Protein AF-A0A353HZ11-F1 (afdb_monomer_lite)

Sequence (88 aa):
MLAGCGKDKPAAPAVAGGDPKQGQRLMAQYQCAACHEIPEVPGAHGNAGPPLVAFGHKSYIAGGIPNVPDNLIRWLDNPQAMKPGTLM

Foldseek 3Di:
DPPDDDPPPDDLDDDVPDDVVVVLVVCVVVVVLQQEQDPVHPNSPHPVDYHCVVVSPDQDDPVDHGPDPVRVVVCVVDVCVVPNPDPD

Structure (mmCIF, N/CA/C/O backbone):
data_AF-A0A353HZ11-F1
#
_entry.id   AF-A0A353HZ11-F1
#
loop_
_atom_site.group_PDB
_atom_site.id
_atom_site.type_symbol
_atom_site.label_atom_id
_atom_site.label_alt_id
_atom_site.label_comp_id
_atom_site.label_asym_id
_atom_site.label_entity_id
_atom_site.label_seq_id
_atom_site.pdbx_PDB_ins_code
_atom_site.Cartn_x
_atom_site.Cartn_y
_atom_site.Cartn_z
_atom_site.occupancy
_atom_site.B_iso_or_equiv
_atom_site.auth_seq_id
_atom_site.auth_comp_id
_atom_site.auth_asym_id
_atom_site.auth_atom_id
_atom_site.pdbx_PDB_model_num
ATOM 1 N N . MET A 1 1 ? 35.832 9.466 -21.559 1.00 39.03 1 MET A N 1
ATOM 2 C CA . MET A 1 1 ? 34.453 9.125 -21.969 1.00 39.03 1 MET A CA 1
ATOM 3 C C . MET A 1 1 ? 33.629 8.924 -20.705 1.00 39.03 1 MET A C 1
ATOM 5 O O . MET A 1 1 ? 33.831 7.935 -20.019 1.00 39.03 1 MET A O 1
ATOM 9 N N . LEU A 1 2 ? 32.792 9.898 -20.342 1.00 49.19 2 LEU A N 1
ATOM 10 C CA . LEU A 1 2 ? 31.853 9.793 -19.220 1.00 49.19 2 LEU A CA 1
ATOM 11 C C . LEU A 1 2 ? 30.582 9.115 -19.747 1.00 49.19 2 LEU A C 1
ATOM 13 O O . LEU A 1 2 ? 29.755 9.767 -20.380 1.00 49.19 2 LEU A O 1
ATOM 17 N N . ALA A 1 3 ? 30.466 7.800 -19.563 1.00 55.84 3 ALA A N 1
ATOM 18 C CA . ALA A 1 3 ? 29.250 7.062 -19.888 1.00 55.84 3 ALA A CA 1
ATOM 19 C C . ALA A 1 3 ? 28.172 7.416 -18.852 1.00 55.84 3 ALA A C 1
ATOM 21 O O . ALA A 1 3 ? 28.198 6.939 -17.720 1.00 55.84 3 ALA A O 1
ATOM 22 N N . GLY A 1 4 ? 27.271 8.325 -19.230 1.00 56.78 4 GLY A N 1
ATOM 23 C CA . GLY A 1 4 ? 26.092 8.672 -18.446 1.00 56.78 4 GLY A CA 1
ATOM 24 C C . GLY A 1 4 ? 25.131 7.490 -18.365 1.00 56.78 4 GLY A C 1
ATOM 25 O O . GLY A 1 4 ? 24.909 6.795 -19.356 1.00 56.78 4 GLY A O 1
ATOM 26 N N . CYS A 1 5 ? 24.580 7.271 -17.173 1.00 67.94 5 CYS A N 1
ATOM 27 C CA . CYS A 1 5 ? 23.597 6.236 -16.887 1.00 67.94 5 CYS A CA 1
ATOM 28 C C . CYS A 1 5 ? 22.470 6.237 -17.931 1.00 67.94 5 CYS A C 1
ATOM 30 O O . CYS A 1 5 ? 21.779 7.244 -18.116 1.00 67.94 5 CYS A O 1
ATOM 32 N N . GLY A 1 6 ? 22.294 5.097 -18.603 1.00 55.62 6 GLY A N 1
ATOM 33 C CA . GLY A 1 6 ? 21.140 4.831 -19.450 1.00 55.62 6 GLY A CA 1
ATOM 34 C C . GLY A 1 6 ? 19.846 5.003 -18.658 1.00 55.62 6 GLY A C 1
ATOM 35 O O . GLY A 1 6 ? 19.785 4.728 -17.461 1.00 55.62 6 GLY A O 1
ATOM 36 N N . LYS A 1 7 ? 18.801 5.486 -19.332 1.00 58.00 7 LYS A N 1
ATOM 37 C CA . LYS A 1 7 ? 17.454 5.719 -18.783 1.00 58.00 7 LYS A CA 1
ATOM 38 C C . LYS A 1 7 ? 16.686 4.410 -18.563 1.00 58.00 7 LYS A C 1
ATOM 40 O O . LYS A 1 7 ? 15.467 4.371 -18.727 1.00 58.00 7 LYS A O 1
ATOM 45 N N . ASP A 1 8 ? 17.385 3.351 -18.186 1.00 57.28 8 ASP A N 1
ATOM 46 C CA . ASP A 1 8 ? 16.785 2.074 -17.848 1.00 57.28 8 ASP A CA 1
ATOM 47 C C . ASP A 1 8 ? 16.251 2.211 -16.430 1.00 57.28 8 ASP A C 1
ATOM 49 O O . ASP A 1 8 ? 16.938 1.945 -15.445 1.00 57.28 8 ASP A O 1
ATOM 53 N N . LYS A 1 9 ? 15.025 2.730 -16.313 1.00 53.22 9 LYS A N 1
ATOM 54 C CA . LYS A 1 9 ? 14.293 2.702 -15.050 1.00 53.22 9 LYS A CA 1
ATOM 55 C C . LYS A 1 9 ? 14.209 1.221 -14.661 1.00 53.22 9 LYS A C 1
ATOM 57 O O . LYS A 1 9 ? 13.574 0.473 -15.408 1.00 53.22 9 LYS A O 1
ATOM 62 N N . PRO A 1 10 ? 14.856 0.770 -13.569 1.00 53.28 10 PRO A N 1
ATOM 63 C CA . PRO A 1 10 ? 14.837 -0.638 -13.216 1.00 53.28 10 PRO A CA 1
ATOM 64 C C . PRO A 1 10 ? 13.380 -1.065 -13.089 1.00 53.28 10 PRO A C 1
ATOM 66 O O . PRO A 1 10 ? 12.604 -0.402 -12.391 1.00 53.28 10 PRO A O 1
ATOM 69 N N . ALA A 1 11 ? 12.997 -2.121 -13.808 1.00 57.38 11 ALA A N 1
ATOM 70 C CA . ALA A 1 11 ? 11.688 -2.721 -13.627 1.00 57.38 11 ALA A CA 1
ATOM 71 C C . ALA A 1 11 ? 11.523 -3.039 -12.136 1.00 57.38 11 ALA A C 1
ATOM 73 O O . ALA A 1 11 ? 12.464 -3.518 -11.496 1.00 57.38 11 ALA A O 1
ATOM 74 N N . ALA A 1 12 ? 10.351 -2.728 -11.574 1.00 61.16 12 ALA A N 1
ATOM 75 C CA . ALA A 1 12 ? 10.050 -3.135 -10.210 1.00 61.16 12 ALA A CA 1
ATOM 76 C C . ALA A 1 12 ? 10.300 -4.650 -10.096 1.00 61.16 12 ALA A C 1
ATOM 78 O O . ALA A 1 12 ? 9.952 -5.382 -11.031 1.00 61.16 12 ALA A O 1
ATOM 79 N N . PRO A 1 13 ? 10.939 -5.123 -9.014 1.00 64.69 13 PRO A N 1
ATOM 80 C CA . PRO A 1 13 ? 11.264 -6.533 -8.876 1.00 64.69 13 PRO A CA 1
ATOM 81 C C . PRO A 1 13 ? 9.992 -7.370 -9.039 1.00 64.69 13 PRO A C 1
ATOM 83 O O . PRO A 1 13 ? 8.991 -7.141 -8.359 1.00 64.69 13 PRO A O 1
ATOM 86 N N . ALA A 1 14 ? 10.021 -8.314 -9.981 1.00 70.94 14 ALA A N 1
ATOM 87 C CA . ALA A 1 14 ? 8.908 -9.221 -10.196 1.00 70.94 14 ALA A CA 1
ATOM 88 C C . ALA A 1 14 ? 8.757 -10.116 -8.959 1.00 70.94 14 ALA A C 1
ATOM 90 O O . ALA A 1 14 ? 9.690 -10.820 -8.573 1.00 70.94 14 ALA A O 1
ATOM 91 N N . VAL A 1 15 ? 7.582 -10.080 -8.332 1.00 83.06 15 VAL A N 1
ATOM 92 C CA . VAL A 1 15 ? 7.246 -10.976 -7.222 1.00 83.06 15 VAL A CA 1
ATOM 93 C C . VAL A 1 15 ? 6.787 -12.301 -7.817 1.00 83.06 15 VAL A C 1
ATOM 95 O O . VAL A 1 15 ? 5.847 -12.329 -8.613 1.00 83.06 15 VAL A O 1
ATOM 98 N N . ALA A 1 16 ? 7.457 -13.399 -7.463 1.00 84.81 16 ALA A N 1
ATOM 99 C CA . ALA A 1 16 ? 7.108 -14.725 -7.964 1.00 84.81 16 ALA A CA 1
ATOM 100 C C . ALA A 1 16 ? 5.639 -15.056 -7.643 1.00 84.81 16 ALA A C 1
ATOM 102 O O . ALA A 1 16 ? 5.206 -14.942 -6.500 1.00 84.81 16 ALA A O 1
ATOM 103 N N . GLY A 1 17 ? 4.869 -15.440 -8.666 1.00 85.50 17 GLY A N 1
ATOM 104 C CA . GLY A 1 17 ? 3.437 -15.734 -8.533 1.00 85.50 17 GLY A CA 1
ATOM 105 C C . GLY A 1 17 ? 2.515 -14.509 -8.468 1.00 85.50 17 GLY A C 1
ATOM 106 O O . GLY A 1 17 ? 1.305 -14.683 -8.356 1.00 85.50 17 GLY A O 1
ATOM 107 N N . GLY A 1 18 ? 3.043 -13.284 -8.557 1.00 87.88 18 GLY A N 1
ATOM 108 C CA . GLY A 1 18 ? 2.232 -12.067 -8.606 1.00 87.88 18 GLY A CA 1
ATOM 109 C C . GLY A 1 18 ? 1.716 -11.740 -10.013 1.00 87.88 18 GLY A C 1
ATOM 110 O O . GLY A 1 18 ? 2.471 -11.788 -10.982 1.00 87.88 18 GLY A O 1
ATOM 111 N N . ASP A 1 19 ? 0.447 -11.329 -10.114 1.00 92.06 19 ASP A N 1
ATOM 112 C CA . ASP A 1 19 ? -0.145 -10.723 -11.318 1.00 92.06 19 ASP A CA 1
ATOM 113 C C . ASP A 1 19 ? -0.534 -9.257 -11.030 1.00 92.06 19 ASP A C 1
ATOM 115 O O . ASP A 1 19 ? -1.502 -9.008 -10.301 1.00 92.06 19 ASP A O 1
ATOM 119 N N . PRO A 1 20 ? 0.168 -8.263 -11.613 1.00 88.62 20 PRO A N 1
ATOM 120 C CA . PRO A 1 20 ? -0.166 -6.848 -11.446 1.00 88.62 20 PRO A CA 1
ATOM 121 C C . PRO A 1 20 ? -1.603 -6.493 -11.851 1.00 88.62 20 PRO A C 1
ATOM 123 O O . PRO A 1 20 ? -2.235 -5.666 -11.192 1.00 88.62 20 PRO A O 1
ATOM 126 N N . LYS A 1 21 ? -2.163 -7.140 -12.886 1.00 90.81 21 LYS A N 1
ATOM 127 C CA . LYS A 1 21 ? -3.544 -6.877 -13.327 1.00 90.81 21 LYS A CA 1
ATOM 128 C C . LYS A 1 21 ? -4.550 -7.387 -12.304 1.00 90.81 21 LYS A C 1
ATOM 130 O O . LYS A 1 21 ? -5.575 -6.746 -12.074 1.00 90.81 21 LYS A O 1
ATOM 135 N N . GLN A 1 22 ? -4.286 -8.546 -11.703 1.00 92.62 22 GLN A N 1
ATOM 136 C CA . GLN A 1 22 ? -5.078 -9.039 -10.579 1.00 92.62 22 GLN A CA 1
ATOM 137 C C . GLN A 1 22 ? -4.961 -8.101 -9.379 1.00 92.62 22 GLN A C 1
ATOM 139 O O . GLN A 1 22 ? -5.989 -7.727 -8.820 1.00 92.62 22 GLN A O 1
ATOM 144 N N . GLY A 1 23 ? -3.746 -7.660 -9.040 1.00 90.75 23 GLY A N 1
ATOM 145 C CA . GLY A 1 23 ? -3.506 -6.686 -7.976 1.00 90.75 23 GLY A CA 1
ATOM 146 C C . GLY A 1 23 ? -4.33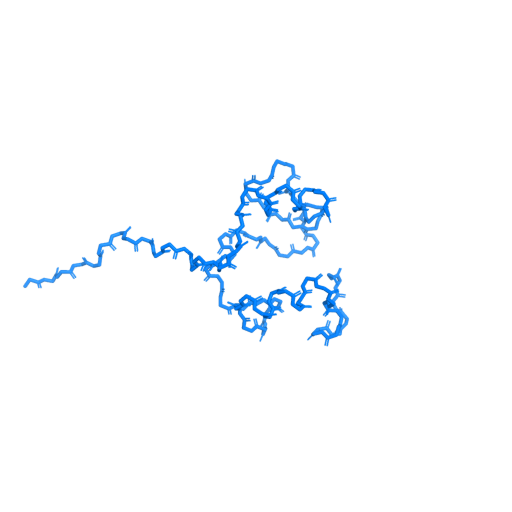6 -5.412 -8.149 1.00 90.75 23 GLY A C 1
ATOM 147 O O . GLY A 1 23 ? -5.052 -5.026 -7.230 1.00 90.75 23 GLY A O 1
ATOM 148 N N . GLN A 1 24 ? -4.337 -4.815 -9.344 1.00 89.56 24 GLN A N 1
ATOM 149 C CA . GLN A 1 24 ? -5.138 -3.623 -9.654 1.00 89.56 24 GLN A CA 1
ATOM 150 C C . GLN A 1 24 ? -6.646 -3.846 -9.426 1.00 89.56 24 GLN A C 1
ATOM 152 O O . GLN A 1 24 ? -7.318 -2.985 -8.858 1.00 89.56 24 GLN A O 1
ATOM 157 N N . ARG A 1 25 ? -7.186 -5.014 -9.813 1.00 91.06 25 ARG A N 1
ATOM 158 C CA . ARG A 1 25 ? -8.598 -5.362 -9.553 1.00 91.06 25 ARG A CA 1
ATOM 159 C C . ARG A 1 25 ? -8.886 -5.506 -8.060 1.00 91.06 25 ARG A C 1
ATOM 161 O O . ARG A 1 25 ? -9.901 -4.999 -7.589 1.00 91.06 25 ARG A O 1
ATOM 168 N N . LEU A 1 26 ? -7.994 -6.162 -7.319 1.00 92.25 26 LEU A N 1
ATOM 169 C CA . LEU A 1 26 ? -8.136 -6.331 -5.872 1.00 92.25 26 LEU A CA 1
ATOM 170 C C . LEU A 1 26 ? -8.067 -4.987 -5.138 1.00 92.25 26 LEU A C 1
ATOM 172 O O . LEU A 1 26 ? -8.836 -4.781 -4.207 1.00 92.25 26 LEU A O 1
ATOM 176 N N . MET A 1 27 ? -7.228 -4.046 -5.586 1.00 91.81 27 MET A N 1
ATOM 177 C CA . MET A 1 27 ? -7.176 -2.699 -5.003 1.00 91.81 27 MET A CA 1
ATOM 178 C C . MET A 1 27 ? -8.514 -1.962 -5.114 1.00 91.81 27 MET A C 1
ATOM 180 O O . MET A 1 27 ? -8.922 -1.272 -4.180 1.00 91.81 27 MET A O 1
ATOM 184 N N . ALA A 1 28 ? -9.213 -2.123 -6.241 1.00 87.06 28 ALA A N 1
ATOM 185 C CA . ALA A 1 28 ? -10.559 -1.588 -6.407 1.00 87.06 28 ALA A CA 1
ATOM 186 C C . ALA A 1 28 ? -11.576 -2.337 -5.530 1.00 87.06 28 ALA A C 1
ATOM 188 O O . ALA A 1 28 ? -12.391 -1.703 -4.868 1.00 87.06 28 ALA A O 1
ATOM 189 N N . GLN A 1 29 ? -11.510 -3.671 -5.478 1.00 91.56 29 GLN A N 1
ATOM 190 C CA . GLN A 1 29 ? -12.428 -4.498 -4.686 1.00 91.56 29 GLN A CA 1
ATOM 191 C C . GLN A 1 29 ? -12.341 -4.192 -3.183 1.00 91.56 29 GLN A C 1
ATOM 193 O O . GLN A 1 29 ? -13.370 -3.981 -2.542 1.00 91.56 29 GLN A O 1
ATOM 198 N N . TYR A 1 30 ? -11.126 -4.117 -2.639 1.00 92.81 30 TYR A N 1
ATOM 199 C CA . TYR A 1 30 ? -10.861 -3.837 -1.223 1.00 92.81 30 TYR A CA 1
ATOM 200 C C . TYR A 1 30 ? -10.839 -2.342 -0.883 1.00 92.81 30 TYR A C 1
ATOM 202 O O . TYR A 1 30 ? -10.443 -1.969 0.216 1.00 92.81 30 TYR A O 1
ATOM 210 N N . GLN A 1 31 ? -11.280 -1.478 -1.804 1.00 92.12 31 GLN A N 1
ATOM 211 C CA . GLN A 1 31 ? -11.440 -0.041 -1.568 1.00 92.12 31 GLN A CA 1
ATOM 212 C C . GLN A 1 31 ? -10.144 0.680 -1.161 1.00 92.12 31 GLN A C 1
ATOM 214 O O . GLN A 1 31 ? -10.185 1.701 -0.478 1.00 92.12 31 GLN A O 1
ATOM 219 N N . CYS A 1 32 ? -8.978 0.218 -1.627 1.00 94.31 32 CYS A N 1
ATOM 220 C CA . CYS A 1 32 ? -7.698 0.886 -1.352 1.00 94.31 32 CYS A CA 1
ATOM 221 C C . CYS A 1 32 ? -7.710 2.351 -1.835 1.00 94.31 32 CYS A C 1
ATOM 223 O O . CYS A 1 32 ? -7.146 3.239 -1.198 1.00 94.31 32 CYS A O 1
ATOM 225 N N . ALA A 1 33 ? -8.421 2.590 -2.941 1.00 91.50 33 ALA A N 1
ATOM 226 C CA . ALA A 1 33 ? -8.667 3.886 -3.564 1.00 91.50 33 ALA A CA 1
ATOM 227 C C . ALA A 1 33 ? -9.438 4.891 -2.680 1.00 91.50 33 ALA A C 1
ATOM 229 O O . ALA A 1 33 ? -9.342 6.096 -2.911 1.00 91.50 33 ALA A O 1
ATOM 230 N N . ALA A 1 34 ? -10.190 4.419 -1.676 1.00 93.44 34 ALA A N 1
ATOM 231 C CA . ALA A 1 34 ? -10.948 5.290 -0.776 1.00 93.44 34 ALA A CA 1
ATOM 232 C C . ALA A 1 34 ? -10.028 6.089 0.159 1.00 93.44 34 ALA A C 1
ATOM 234 O O . ALA A 1 34 ? -10.324 7.233 0.499 1.00 93.44 34 ALA A O 1
ATOM 235 N N . CYS A 1 35 ? -8.890 5.504 0.540 1.00 96.12 35 CYS A N 1
ATOM 236 C CA . CYS A 1 35 ? -7.923 6.136 1.435 1.00 96.12 35 CYS A CA 1
ATOM 237 C C . CYS A 1 35 ? -6.683 6.652 0.705 1.00 96.12 35 CYS A C 1
ATOM 239 O O . CYS A 1 35 ? -6.099 7.632 1.160 1.00 96.12 35 CYS A O 1
ATOM 241 N N . HIS A 1 36 ? -6.289 6.023 -0.404 1.00 96.75 36 HIS A N 1
ATOM 242 C CA . HIS A 1 36 ? -5.055 6.333 -1.120 1.00 96.75 36 HIS A CA 1
ATOM 243 C C . HIS A 1 36 ? -5.297 6.830 -2.545 1.00 96.75 36 HIS A C 1
ATOM 245 O O . HIS A 1 36 ? -6.143 6.309 -3.272 1.00 96.75 36 HIS A O 1
ATOM 251 N N . GLU A 1 37 ? -4.446 7.754 -2.986 1.00 95.12 37 GLU A N 1
ATOM 252 C CA . GLU A 1 37 ? -4.288 8.081 -4.397 1.00 95.12 37 GLU A CA 1
ATOM 253 C C . GLU A 1 37 ? -3.482 6.984 -5.106 1.00 95.12 37 GLU A C 1
ATOM 255 O O . GLU A 1 37 ? -2.369 6.637 -4.680 1.00 95.12 37 GLU A O 1
ATOM 260 N N . ILE A 1 38 ? -4.035 6.440 -6.194 1.00 92.50 38 ILE A N 1
ATOM 261 C CA . ILE A 1 38 ? -3.431 5.349 -6.971 1.00 92.50 38 ILE A CA 1
ATOM 262 C C . ILE A 1 38 ? -3.580 5.673 -8.468 1.00 92.50 38 ILE A C 1
ATOM 264 O O . ILE A 1 38 ? -4.654 5.457 -9.023 1.00 92.50 38 ILE A O 1
ATOM 268 N N . PRO A 1 39 ? -2.526 6.154 -9.156 1.00 85.75 39 PRO A N 1
ATOM 269 C CA . PRO A 1 39 ? -2.642 6.704 -10.515 1.00 85.75 39 PRO A CA 1
ATOM 270 C C . PRO A 1 39 ? -3.270 5.779 -11.564 1.00 85.75 39 PRO A C 1
ATOM 272 O O . PRO A 1 39 ? -3.886 6.248 -12.514 1.00 85.75 39 PRO A O 1
ATOM 275 N N . GLU A 1 40 ? -3.101 4.466 -11.411 1.00 80.62 40 GLU A N 1
ATOM 276 C CA . GLU A 1 40 ? -3.579 3.465 -12.372 1.00 80.62 40 GLU A CA 1
ATOM 277 C C . GLU A 1 40 ? -4.976 2.920 -12.024 1.00 80.62 40 GLU A C 1
ATOM 279 O O . GLU A 1 40 ? -5.537 2.130 -12.782 1.00 80.62 40 GLU A O 1
ATOM 284 N N . VAL A 1 41 ? -5.564 3.322 -10.892 1.00 81.69 41 VAL A N 1
ATOM 285 C CA . VAL A 1 41 ? -6.897 2.877 -10.463 1.00 81.69 41 VAL A CA 1
ATOM 286 C C . VAL A 1 41 ? -7.900 4.022 -10.663 1.00 81.69 41 VAL A C 1
ATOM 288 O O . VAL A 1 41 ? -7.761 5.072 -10.034 1.00 81.69 41 VAL A O 1
ATOM 291 N N . PRO A 1 42 ? -8.929 3.853 -11.517 1.00 78.62 42 PRO A N 1
ATOM 292 C CA . PRO A 1 42 ? -9.941 4.885 -11.732 1.00 78.62 42 PRO A CA 1
ATOM 293 C C . PRO A 1 42 ? -10.635 5.302 -10.428 1.00 78.62 42 PRO A C 1
ATOM 295 O O . PRO A 1 42 ? -11.069 4.451 -9.655 1.00 78.62 42 PRO A O 1
ATOM 298 N N . GLY A 1 43 ? -10.756 6.612 -10.196 1.00 80.25 43 GLY A N 1
ATOM 299 C CA . GLY A 1 43 ? -11.417 7.171 -9.011 1.00 80.25 43 GLY A CA 1
ATOM 300 C C . GLY A 1 43 ? -10.597 7.115 -7.716 1.00 80.25 43 GLY A C 1
ATOM 301 O O . GLY A 1 43 ? -11.104 7.510 -6.668 1.00 80.25 43 GLY A O 1
ATOM 302 N N . ALA A 1 44 ? -9.341 6.658 -7.761 1.00 83.56 44 ALA A N 1
ATOM 303 C CA . ALA A 1 44 ? -8.463 6.608 -6.596 1.00 83.56 44 ALA A CA 1
ATOM 304 C C . ALA A 1 44 ? -7.860 7.978 -6.277 1.00 83.56 44 ALA A C 1
ATOM 306 O O . ALA A 1 44 ? -6.731 8.286 -6.662 1.00 83.56 44 ALA A O 1
ATOM 307 N N . HIS A 1 45 ? -8.631 8.789 -5.555 1.00 87.12 45 HIS A N 1
ATOM 308 C CA . HIS A 1 45 ? -8.251 10.128 -5.094 1.00 87.12 45 HIS A CA 1
ATOM 309 C C . HIS A 1 45 ? -8.291 10.254 -3.562 1.00 87.12 45 HI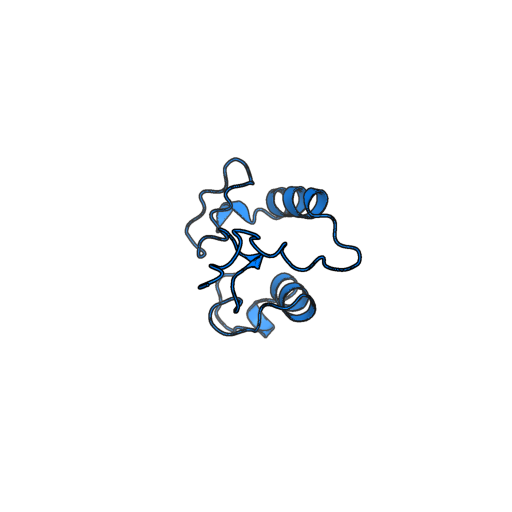S A C 1
ATOM 311 O O . HIS A 1 45 ? -8.386 11.361 -3.033 1.00 87.12 45 HIS A O 1
ATOM 317 N N . GLY A 1 46 ? -8.258 9.127 -2.842 1.00 91.19 46 GLY A N 1
ATOM 318 C CA . GLY A 1 46 ? -8.225 9.125 -1.384 1.00 91.19 46 GLY A CA 1
ATOM 319 C C . GLY A 1 46 ? -6.981 9.829 -0.836 1.00 91.19 46 GLY A C 1
ATOM 320 O O . GLY A 1 46 ? -5.887 9.711 -1.387 1.00 91.19 46 GLY A O 1
ATOM 321 N N . ASN A 1 47 ? -7.148 10.563 0.263 1.00 93.81 47 ASN A N 1
ATOM 322 C CA . ASN A 1 47 ? -6.080 11.341 0.900 1.00 93.81 47 ASN A CA 1
ATOM 323 C C . ASN A 1 47 ? -5.957 11.101 2.415 1.00 93.81 47 ASN A C 1
ATOM 325 O O . ASN A 1 47 ? -5.160 11.765 3.077 1.00 93.81 47 ASN A O 1
ATOM 329 N N . ALA A 1 48 ? -6.729 10.161 2.969 1.00 94.69 48 ALA A N 1
ATOM 330 C CA . ALA A 1 48 ? -6.592 9.745 4.363 1.00 94.69 48 ALA A CA 1
ATOM 331 C C . ALA A 1 48 ? -5.252 9.022 4.601 1.00 94.69 48 ALA A C 1
ATOM 333 O O . ALA A 1 48 ? -4.651 9.138 5.669 1.00 94.69 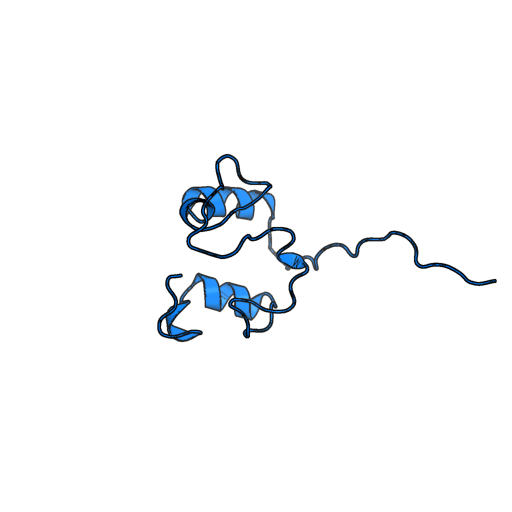48 ALA A O 1
ATOM 334 N N . GLY A 1 49 ? -4.774 8.294 3.588 1.00 93.62 49 GLY A N 1
ATOM 335 C CA . GLY A 1 49 ? -3.446 7.704 3.520 1.00 93.62 49 GLY A CA 1
ATOM 336 C C . GLY A 1 49 ? -2.536 8.435 2.520 1.00 93.62 49 GLY A C 1
ATOM 337 O O . GLY A 1 49 ? -3.006 9.197 1.675 1.00 93.62 49 GLY A O 1
ATOM 338 N N . PRO A 1 5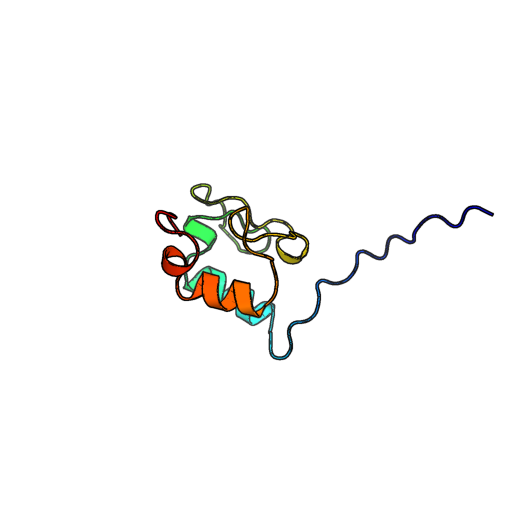0 ? -1.212 8.204 2.578 1.00 93.69 50 PRO A N 1
ATOM 339 C CA . PRO A 1 50 ? -0.270 8.796 1.630 1.00 93.69 50 PRO A CA 1
ATOM 340 C C . PRO A 1 50 ? -0.469 8.251 0.203 1.00 93.69 50 PRO A C 1
ATOM 342 O O . PRO A 1 50 ? -0.871 7.098 0.041 1.00 93.69 50 PRO A O 1
ATOM 345 N N . PRO A 1 51 ? -0.106 9.009 -0.844 1.00 94.50 51 PRO A N 1
ATOM 346 C CA . PRO A 1 51 ? -0.217 8.546 -2.225 1.00 94.50 51 PRO A CA 1
ATOM 347 C C . PRO A 1 51 ? 0.679 7.326 -2.502 1.00 94.50 51 PRO A C 1
ATOM 349 O O . PRO A 1 51 ? 1.847 7.276 -2.089 1.00 94.50 51 PRO A O 1
ATOM 352 N N . LEU A 1 52 ? 0.158 6.362 -3.267 1.00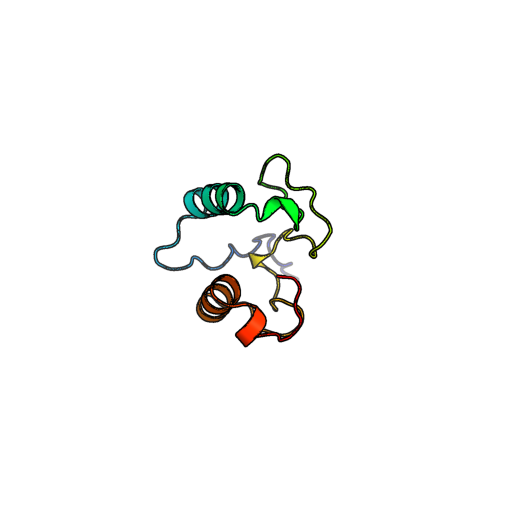 94.12 52 LEU A N 1
ATOM 353 C CA . LEU A 1 52 ? 0.870 5.138 -3.670 1.00 94.12 52 LEU A CA 1
ATOM 354 C C . LEU A 1 52 ? 1.573 5.270 -5.031 1.00 94.12 52 LEU A C 1
ATOM 356 O O . LEU A 1 52 ? 1.996 4.282 -5.634 1.00 94.12 52 LEU A O 1
ATOM 360 N N . VAL A 1 53 ? 1.758 6.503 -5.506 1.00 91.56 53 VAL A N 1
ATOM 361 C CA . VAL A 1 53 ? 2.518 6.808 -6.723 1.00 91.56 53 VAL A CA 1
ATOM 362 C C . VAL A 1 53 ? 3.901 6.162 -6.639 1.00 91.56 53 VAL A C 1
ATOM 364 O O . VAL A 1 53 ? 4.641 6.372 -5.671 1.00 91.56 53 VAL A O 1
ATOM 367 N N . ALA A 1 54 ? 4.244 5.375 -7.665 1.00 89.69 54 ALA A N 1
ATOM 368 C CA . ALA A 1 54 ? 5.532 4.694 -7.772 1.00 89.69 54 ALA A CA 1
ATOM 369 C C . ALA A 1 54 ? 5.887 3.852 -6.524 1.00 89.69 54 ALA A C 1
ATOM 371 O O . ALA A 1 54 ? 7.062 3.743 -6.172 1.00 89.69 54 ALA A O 1
ATOM 372 N N . PHE A 1 55 ? 4.890 3.260 -5.846 1.00 91.94 55 PHE A N 1
ATOM 373 C CA . PHE A 1 55 ? 5.079 2.535 -4.582 1.00 91.94 55 PHE A CA 1
ATOM 374 C C . PHE A 1 55 ? 6.162 1.450 -4.647 1.00 91.94 55 PHE A C 1
ATOM 376 O O . PHE A 1 55 ? 6.956 1.336 -3.718 1.00 91.94 55 PHE A O 1
ATOM 383 N N . GLY A 1 56 ? 6.267 0.722 -5.765 1.00 89.62 56 GLY A N 1
ATOM 384 C CA . GLY A 1 56 ? 7.305 -0.299 -5.967 1.00 89.62 56 GLY A CA 1
ATOM 385 C C . GLY A 1 56 ? 8.749 0.226 -5.918 1.00 89.62 56 GLY A C 1
ATOM 386 O O . GLY A 1 56 ? 9.673 -0.566 -5.787 1.00 89.62 56 GLY A O 1
ATOM 387 N N . HIS A 1 57 ? 8.958 1.545 -5.992 1.00 89.88 57 HIS A N 1
ATOM 388 C CA . HIS A 1 57 ? 10.269 2.184 -5.843 1.00 89.88 57 HIS A CA 1
ATOM 389 C C . HIS A 1 57 ? 10.518 2.750 -4.435 1.00 89.88 57 HIS A C 1
ATOM 391 O O . HIS A 1 57 ? 11.607 3.254 -4.163 1.00 89.88 57 HIS A O 1
ATOM 397 N N . LYS A 1 58 ? 9.527 2.719 -3.535 1.00 92.12 58 LYS A N 1
ATOM 398 C CA . LYS A 1 58 ? 9.693 3.192 -2.155 1.00 92.12 58 LYS A CA 1
ATOM 399 C C . LYS A 1 58 ? 10.441 2.137 -1.345 1.00 92.12 58 LYS A C 1
ATOM 401 O O . LYS A 1 58 ? 10.089 0.966 -1.401 1.00 92.12 58 LYS A O 1
ATOM 406 N N . SER A 1 59 ? 11.410 2.558 -0.537 1.00 94.50 59 SER A N 1
ATOM 407 C CA . SER A 1 59 ? 12.185 1.644 0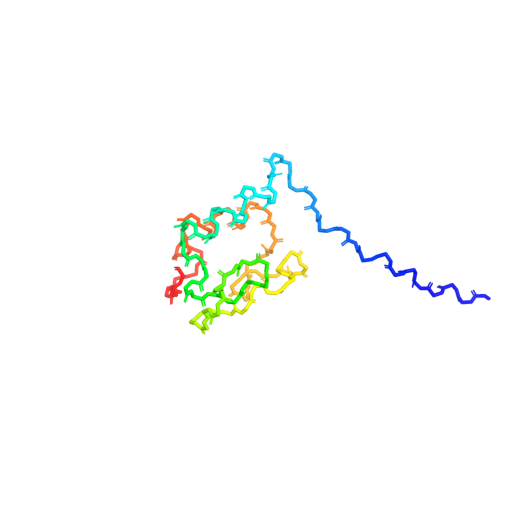.316 1.00 94.50 59 SER A CA 1
ATOM 408 C C . SER A 1 59 ? 11.434 1.186 1.566 1.00 94.50 59 SER A C 1
ATOM 410 O O . SER A 1 59 ? 11.764 0.142 2.122 1.00 94.50 59 SER A O 1
ATOM 412 N N . TYR A 1 60 ? 10.436 1.956 2.015 1.00 96.19 60 TYR A N 1
ATOM 413 C CA . TYR A 1 60 ? 9.718 1.697 3.261 1.00 96.19 60 TYR A CA 1
ATOM 414 C C . TYR A 1 60 ? 8.200 1.793 3.103 1.00 96.19 60 TYR A C 1
ATOM 416 O O . TYR A 1 60 ? 7.672 2.685 2.438 1.00 96.19 60 TYR A O 1
ATOM 424 N N . ILE A 1 61 ? 7.517 0.896 3.802 1.00 96.94 61 ILE A N 1
ATOM 425 C CA . ILE A 1 61 ? 6.084 0.855 4.058 1.00 96.94 61 ILE A CA 1
ATOM 426 C C . ILE A 1 61 ? 5.826 1.586 5.379 1.00 96.94 61 ILE A C 1
ATOM 428 O O . ILE A 1 61 ? 6.606 1.484 6.332 1.00 96.94 61 ILE A O 1
ATOM 432 N N . ALA A 1 62 ? 4.747 2.369 5.424 1.00 94.62 62 ALA A N 1
ATOM 433 C CA . ALA A 1 62 ? 4.282 3.091 6.614 1.00 94.62 62 ALA A CA 1
ATOM 434 C C . ALA A 1 62 ? 5.344 3.959 7.335 1.00 94.62 62 ALA A C 1
ATOM 436 O O . ALA A 1 62 ? 5.176 4.291 8.513 1.00 94.62 62 ALA A O 1
ATOM 437 N N . GLY A 1 63 ? 6.408 4.353 6.624 1.00 93.50 63 GLY A N 1
ATOM 438 C CA . GLY A 1 63 ? 7.491 5.207 7.117 1.00 93.50 63 GLY A CA 1
ATOM 439 C C . GLY A 1 63 ? 8.639 4.490 7.836 1.00 93.50 63 GLY A C 1
ATOM 440 O O . GLY A 1 63 ? 9.559 5.174 8.270 1.00 93.50 63 GLY A O 1
ATOM 441 N N . GLY A 1 64 ? 8.627 3.157 7.958 1.00 95.50 64 GLY A N 1
ATOM 442 C CA . GLY A 1 64 ? 9.700 2.456 8.686 1.00 95.50 64 GLY A CA 1
ATOM 443 C C . GLY A 1 64 ? 9.822 0.945 8.481 1.00 95.50 64 GLY A C 1
ATOM 444 O O . GLY A 1 64 ? 10.815 0.362 8.902 1.00 95.50 64 GLY A O 1
ATOM 445 N N . ILE A 1 65 ? 8.864 0.294 7.821 1.00 97.31 65 ILE A N 1
ATOM 446 C CA . ILE A 1 65 ? 8.912 -1.151 7.556 1.00 97.31 65 ILE A CA 1
ATOM 447 C C . ILE A 1 65 ? 9.585 -1.365 6.194 1.00 97.31 65 ILE A C 1
ATOM 449 O O . ILE A 1 65 ? 9.112 -0.780 5.226 1.00 97.31 65 ILE A O 1
ATOM 453 N N . PRO A 1 66 ? 10.653 -2.169 6.047 1.00 96.88 66 PRO A N 1
ATOM 454 C CA . PRO A 1 66 ? 11.282 -2.388 4.741 1.00 96.88 66 PRO A CA 1
ATOM 455 C C . PRO A 1 66 ? 10.285 -2.893 3.688 1.00 96.88 66 PRO A C 1
ATOM 457 O O . PRO A 1 66 ? 9.550 -3.850 3.948 1.00 96.88 66 PRO A O 1
ATOM 460 N N . ASN A 1 67 ? 10.267 -2.266 2.508 1.00 94.94 67 ASN A N 1
ATOM 461 C CA . ASN A 1 67 ? 9.352 -2.604 1.416 1.00 94.94 67 ASN A CA 1
ATOM 462 C C . ASN A 1 67 ? 9.856 -3.812 0.619 1.00 94.94 67 ASN A C 1
ATOM 464 O O . ASN A 1 67 ? 10.450 -3.685 -0.450 1.00 94.94 67 ASN A O 1
ATOM 468 N N . VAL A 1 68 ? 9.631 -4.991 1.186 1.00 93.12 68 VAL A N 1
ATOM 469 C CA . VAL A 1 68 ? 9.886 -6.295 0.566 1.00 93.12 68 VAL A CA 1
ATOM 470 C C . VAL A 1 68 ? 8.591 -7.114 0.562 1.00 93.12 68 VAL A C 1
ATOM 472 O O . VAL A 1 68 ? 7.737 -6.865 1.420 1.00 93.12 68 VAL A O 1
ATOM 475 N N . PRO A 1 69 ? 8.420 -8.086 -0.357 1.00 92.38 69 PRO A N 1
ATOM 476 C CA . PRO A 1 69 ? 7.148 -8.794 -0.536 1.00 92.38 69 PRO A CA 1
ATOM 477 C C . PRO A 1 69 ? 6.564 -9.376 0.756 1.00 92.38 69 PRO A C 1
ATOM 479 O O . PRO A 1 69 ? 5.407 -9.112 1.067 1.00 92.38 69 PRO A O 1
ATOM 482 N N . ASP A 1 70 ? 7.373 -10.068 1.560 1.00 94.56 70 ASP A N 1
ATOM 483 C CA . ASP A 1 70 ? 6.921 -10.686 2.815 1.00 94.56 70 ASP A CA 1
ATOM 484 C C . ASP A 1 70 ? 6.376 -9.663 3.820 1.00 94.56 70 ASP A C 1
ATOM 486 O O . ASP A 1 70 ? 5.361 -9.900 4.476 1.00 94.56 70 ASP A O 1
ATOM 490 N N . ASN A 1 71 ? 7.025 -8.502 3.927 1.00 97.06 71 ASN A N 1
ATOM 491 C CA . ASN A 1 71 ? 6.572 -7.433 4.812 1.00 97.06 71 ASN A CA 1
ATOM 492 C C . ASN A 1 71 ? 5.303 -6.772 4.283 1.00 97.06 71 ASN A C 1
ATOM 494 O O . ASN A 1 71 ? 4.427 -6.438 5.073 1.00 97.06 71 ASN A O 1
ATOM 498 N N . LEU A 1 72 ? 5.192 -6.593 2.965 1.00 95.56 72 LEU A N 1
ATOM 499 C CA . LEU A 1 72 ? 3.991 -6.034 2.356 1.00 95.56 72 LEU A CA 1
ATOM 500 C C . LEU A 1 72 ? 2.785 -6.954 2.555 1.00 95.56 72 LEU A C 1
ATOM 502 O O . LEU A 1 72 ? 1.710 -6.468 2.885 1.00 95.56 72 LEU A O 1
ATOM 506 N N . ILE A 1 73 ? 2.966 -8.270 2.420 1.00 95.19 73 ILE A N 1
ATOM 507 C CA . ILE A 1 73 ? 1.911 -9.257 2.685 1.00 95.19 73 ILE A CA 1
ATOM 508 C C . ILE A 1 73 ? 1.444 -9.152 4.140 1.00 95.19 73 ILE A C 1
ATOM 510 O O . ILE A 1 73 ? 0.251 -9.004 4.386 1.00 95.19 73 ILE A O 1
ATOM 514 N N . ARG A 1 74 ? 2.376 -9.154 5.102 1.00 97.75 74 ARG A N 1
ATOM 515 C CA . ARG A 1 74 ? 2.046 -9.012 6.533 1.00 97.75 74 ARG A CA 1
ATOM 516 C C . ARG A 1 74 ? 1.377 -7.676 6.850 1.00 97.75 74 ARG A C 1
ATOM 518 O O . ARG A 1 74 ? 0.471 -7.631 7.674 1.00 97.75 74 ARG A O 1
ATOM 525 N N . TRP A 1 75 ? 1.811 -6.606 6.187 1.00 97.62 75 TRP A N 1
ATOM 526 C CA . TRP A 1 75 ? 1.226 -5.280 6.340 1.00 97.62 75 TRP A CA 1
ATOM 527 C C . TRP A 1 75 ? -0.218 -5.246 5.850 1.00 97.62 75 TRP A C 1
ATOM 529 O O . TRP A 1 75 ? -1.060 -4.698 6.542 1.00 97.62 75 TRP A O 1
ATOM 539 N N . LEU A 1 76 ? -0.511 -5.835 4.688 1.00 96.00 76 LEU A N 1
ATOM 540 C CA . LEU A 1 76 ? -1.870 -5.890 4.141 1.00 96.00 76 LEU A CA 1
ATOM 541 C C . LEU A 1 76 ? -2.801 -6.803 4.955 1.00 96.00 76 LEU A C 1
ATOM 543 O O . LEU A 1 76 ? -4.000 -6.548 4.990 1.00 96.00 76 LEU A O 1
ATOM 547 N N . ASP A 1 77 ? -2.262 -7.846 5.591 1.00 97.44 77 ASP A N 1
ATOM 548 C CA . ASP A 1 77 ? -3.023 -8.787 6.423 1.00 97.44 77 ASP A CA 1
ATOM 549 C C . ASP A 1 77 ? -3.366 -8.210 7.808 1.00 97.44 77 ASP A C 1
ATOM 551 O O . ASP A 1 77 ? -4.513 -8.285 8.249 1.00 97.44 77 ASP A O 1
ATOM 555 N N . ASN A 1 78 ? -2.392 -7.601 8.498 1.00 97.56 78 ASN A N 1
ATOM 556 C CA . ASN A 1 78 ? -2.601 -7.023 9.828 1.00 97.56 78 ASN A CA 1
ATOM 557 C C . ASN A 1 78 ? -1.712 -5.785 10.087 1.00 97.56 78 ASN A C 1
ATOM 559 O O . ASN A 1 78 ? -0.686 -5.875 10.778 1.00 97.56 78 ASN A O 1
ATOM 563 N N . PRO A 1 79 ? -2.118 -4.600 9.593 1.00 97.31 79 PRO A N 1
ATOM 564 C CA . PRO A 1 79 ? -1.376 -3.354 9.781 1.00 97.31 79 PRO A CA 1
ATOM 565 C C . PRO A 1 79 ? -1.169 -2.996 11.258 1.00 97.31 79 PRO A C 1
ATOM 567 O O . PRO A 1 79 ? -0.088 -2.537 11.633 1.00 97.31 79 PRO A O 1
ATOM 570 N N . GLN A 1 80 ? -2.166 -3.250 12.117 1.00 97.69 80 GLN A N 1
ATOM 571 C CA . GLN A 1 80 ? -2.103 -2.936 13.552 1.00 97.69 80 GLN A CA 1
ATOM 572 C C . GLN A 1 80 ? -1.001 -3.710 14.276 1.00 97.69 80 GLN A C 1
ATOM 574 O O . GLN A 1 80 ? -0.332 -3.147 15.142 1.00 97.69 80 GLN A O 1
ATOM 579 N N . ALA A 1 81 ? -0.775 -4.975 13.911 1.00 97.81 81 ALA A N 1
ATOM 580 C CA . ALA A 1 81 ? 0.301 -5.776 14.493 1.00 97.81 81 ALA A CA 1
ATOM 581 C C . ALA A 1 81 ? 1.695 -5.254 14.110 1.00 97.81 81 ALA A C 1
ATOM 583 O O . ALA A 1 81 ? 2.647 -5.425 14.871 1.00 97.81 81 ALA A O 1
ATOM 584 N N . MET A 1 82 ? 1.825 -4.612 12.945 1.00 97.44 82 MET A N 1
ATOM 585 C CA . MET A 1 82 ? 3.098 -4.063 12.469 1.00 97.44 82 MET A CA 1
ATOM 586 C C . MET A 1 82 ? 3.324 -2.604 12.884 1.00 97.44 82 MET A C 1
ATOM 588 O O . MET A 1 82 ? 4.463 -2.206 13.128 1.00 97.44 82 MET A O 1
ATOM 592 N N . LYS A 1 83 ? 2.260 -1.797 12.958 1.00 96.94 83 LYS A N 1
ATOM 593 C CA . LYS A 1 83 ? 2.288 -0.394 13.387 1.00 96.94 83 LYS A CA 1
ATOM 594 C C . LYS A 1 83 ? 1.044 -0.080 14.228 1.00 96.94 83 LYS A C 1
ATOM 596 O O . LYS A 1 83 ? 0.047 0.400 13.684 1.00 96.94 83 LYS A O 1
ATOM 601 N N . PRO A 1 84 ? 1.100 -0.298 15.551 1.00 96.94 84 PRO A N 1
ATOM 602 C CA . PRO A 1 84 ? -0.023 -0.009 16.435 1.00 96.94 84 PRO A CA 1
ATOM 603 C C . PRO A 1 84 ? -0.492 1.445 16.320 1.00 96.94 84 PRO A C 1
ATOM 605 O O . PRO A 1 84 ? 0.324 2.371 16.311 1.00 96.94 84 PRO A O 1
ATOM 608 N N . GLY A 1 85 ? -1.808 1.645 16.224 1.00 95.88 85 GLY A N 1
ATOM 609 C CA . GLY A 1 85 ? -2.411 2.974 16.091 1.00 95.88 85 GLY A CA 1
ATOM 610 C C . GLY A 1 85 ? -2.380 3.544 14.671 1.00 95.88 85 GLY A C 1
ATOM 611 O O . GLY A 1 85 ? -2.677 4.722 14.477 1.00 95.88 85 GLY A O 1
ATOM 612 N N . THR A 1 86 ? -2.021 2.739 13.665 1.00 95.81 86 THR A N 1
ATOM 613 C CA . THR A 1 86 ? -2.251 3.113 12.265 1.00 95.81 86 THR A CA 1
ATOM 614 C C . THR A 1 86 ? -3.755 3.208 11.963 1.00 95.81 86 THR A C 1
ATOM 616 O O . THR A 1 86 ? -4.569 2.631 12.672 1.00 95.81 86 THR A O 1
ATOM 619 N N . LEU A 1 87 ? -4.137 3.976 10.941 1.00 93.81 87 LEU A N 1
ATOM 620 C CA . LEU A 1 87 ? -5.522 4.033 10.444 1.00 93.81 87 LEU A CA 1
ATOM 621 C C . LEU A 1 87 ? -5.749 3.100 9.248 1.00 93.81 87 LEU A C 1
ATOM 623 O O . LEU A 1 87 ? -6.838 3.091 8.680 1.00 93.81 87 LEU A O 1
ATOM 627 N N . MET A 1 88 ? -4.696 2.386 8.843 1.00 92.88 88 MET A N 1
ATOM 628 C CA . MET A 1 88 ? -4.745 1.364 7.809 1.00 92.88 88 MET A CA 1
ATOM 629 C C . MET A 1 88 ? -5.157 0.016 8.394 1.00 92.88 88 MET A C 1
ATOM 631 O O . MET A 1 88 ? -4.885 -0.228 9.597 1.00 92.88 88 MET A O 1
#

pLDDT: mean 86.81, std 13.89, range [39.03, 97.81]

Secondary structure (DSSP, 8-state):
---PPP---PPPPPPTT--HHHHHHHHHHTTHHHHSB-TTSTT-B--SS---TTGGG-SEETTTEE--HHHHHHHHH-HHHHSTT---

Radius of gyration: 15.14 Å; chains: 1; bounding box: 47×27×38 Å